Protein AF-I2NHM7-F1 (afdb_monomer)

Foldseek 3Di:
DDDPPDPDPPPPPQQKKKWWWKQFQVRDIDIDIDSDVPVQLVCLQVLNHDPVSSVGPPIDTLDMDIDSDPVVNVVVSVVLVPDDPVRNVVVSVVD

Organism: NCBI:txid1095733

Structure (mmCIF, N/CA/C/O backbone):
data_AF-I2NHM7-F1
#
_entry.id   AF-I2NHM7-F1
#
loop_
_atom_site.group_PDB
_atom_site.id
_atom_site.type_symbol
_atom_site.label_atom_id
_atom_site.label_alt_id
_atom_site.label_comp_id
_atom_site.label_asym_id
_atom_site.label_entity_id
_atom_site.label_seq_id
_atom_site.pdbx_PDB_ins_code
_atom_site.Cartn_x
_atom_site.Cartn_y
_atom_site.Cartn_z
_atom_site.occupancy
_atom_site.B_iso_or_equiv
_atom_site.auth_seq_id
_atom_site.auth_comp_id
_atom_site.auth_asym_id
_atom_site.auth_atom_id
_atom_site.pdbx_PDB_model_num
ATOM 1 N N . MET A 1 1 ? 24.483 -10.717 -46.879 1.00 37.75 1 MET A N 1
ATOM 2 C CA . MET A 1 1 ? 24.773 -9.590 -45.965 1.00 37.75 1 MET A CA 1
ATOM 3 C C . MET A 1 1 ? 23.518 -9.319 -45.151 1.00 37.75 1 MET A C 1
ATOM 5 O O . MET A 1 1 ? 22.676 -8.527 -45.550 1.00 37.75 1 MET A O 1
ATOM 9 N N . ALA A 1 2 ? 23.311 -10.131 -44.114 1.00 40.31 2 ALA A N 1
ATOM 10 C CA . ALA A 1 2 ? 22.036 -10.248 -43.419 1.00 40.31 2 ALA A CA 1
ATOM 11 C C . ALA A 1 2 ? 21.970 -9.321 -42.198 1.00 40.31 2 ALA A C 1
ATOM 13 O O . ALA A 1 2 ? 22.880 -9.302 -41.379 1.00 40.31 2 ALA A O 1
ATOM 14 N N . ALA A 1 3 ? 20.836 -8.627 -42.090 1.00 43.91 3 ALA A N 1
ATOM 15 C CA . ALA A 1 3 ? 20.211 -8.187 -40.846 1.00 43.91 3 ALA A CA 1
ATOM 16 C C . ALA A 1 3 ? 21.016 -7.239 -39.933 1.00 43.91 3 ALA A C 1
ATOM 18 O O . ALA A 1 3 ? 21.512 -7.626 -38.882 1.00 43.91 3 ALA A O 1
ATOM 19 N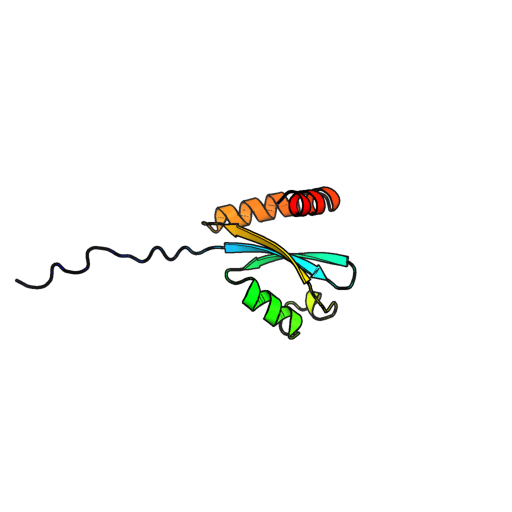 N . ILE A 1 4 ? 20.993 -5.941 -40.257 1.00 48.66 4 ILE A N 1
ATOM 20 C CA . ILE A 1 4 ? 21.221 -4.857 -39.281 1.00 48.66 4 ILE A CA 1
ATOM 21 C C . ILE A 1 4 ? 19.896 -4.101 -39.085 1.00 48.66 4 ILE A C 1
ATOM 23 O O . ILE A 1 4 ? 19.779 -2.903 -39.315 1.00 48.66 4 ILE A O 1
ATOM 27 N N . GLN A 1 5 ? 18.849 -4.830 -38.699 1.00 49.66 5 GLN A N 1
ATOM 28 C CA . GLN A 1 5 ? 17.616 -4.257 -38.159 1.00 49.66 5 GLN A CA 1
ATOM 29 C C . GLN A 1 5 ? 17.439 -4.785 -36.738 1.00 49.66 5 GLN A C 1
ATOM 31 O O . GLN A 1 5 ? 17.624 -5.974 -36.500 1.00 49.66 5 GLN A O 1
ATOM 36 N N . LYS A 1 6 ? 17.020 -3.896 -35.827 1.00 42.62 6 LYS A N 1
ATOM 37 C CA . LYS A 1 6 ? 16.801 -4.101 -34.378 1.00 42.62 6 LYS A CA 1
ATOM 38 C C . LYS A 1 6 ? 18.004 -3.810 -33.475 1.00 42.62 6 LYS A C 1
ATOM 40 O O . LYS A 1 6 ? 18.252 -4.503 -32.491 1.00 42.62 6 LYS A O 1
ATOM 45 N N . ARG A 1 7 ? 18.696 -2.695 -33.718 1.00 44.75 7 ARG A N 1
ATOM 46 C CA . ARG A 1 7 ? 19.506 -2.053 -32.675 1.00 44.75 7 ARG A CA 1
ATOM 47 C C . ARG A 1 7 ? 18.559 -1.349 -31.693 1.00 44.75 7 ARG A C 1
ATOM 49 O O . ARG A 1 7 ? 18.211 -0.192 -31.853 1.00 44.75 7 ARG A O 1
ATOM 56 N N . PHE A 1 8 ? 18.126 -2.112 -30.693 1.00 49.09 8 PHE A N 1
ATOM 57 C CA . PHE A 1 8 ? 17.880 -1.617 -29.339 1.00 49.09 8 PHE A CA 1
ATOM 58 C C . PHE A 1 8 ? 16.755 -0.583 -29.122 1.00 49.09 8 PHE A C 1
ATOM 60 O O . PHE A 1 8 ? 16.892 0.310 -28.296 1.00 49.09 8 PHE A O 1
ATOM 67 N N . MET A 1 9 ? 15.568 -0.792 -29.697 1.00 43.56 9 MET A N 1
ATOM 68 C CA . MET A 1 9 ? 14.336 -0.434 -28.972 1.00 43.56 9 MET A CA 1
ATOM 69 C C . MET A 1 9 ? 14.095 -1.503 -27.899 1.00 43.56 9 MET A C 1
ATOM 71 O O . MET A 1 9 ? 13.142 -2.278 -27.967 1.00 43.56 9 MET A O 1
ATOM 75 N N . ARG A 1 10 ? 14.998 -1.610 -26.912 1.00 43.94 10 ARG A N 1
ATOM 76 C CA . ARG A 1 10 ? 14.616 -2.246 -25.652 1.00 43.94 10 ARG A CA 1
ATOM 77 C C . ARG A 1 10 ? 13.631 -1.280 -25.031 1.00 43.94 10 ARG A C 1
ATOM 79 O O . ARG A 1 10 ? 14.036 -0.298 -24.424 1.00 43.94 10 ARG A O 1
ATOM 86 N N . SER A 1 11 ? 12.356 -1.560 -25.292 1.00 46.25 11 SER A N 1
ATOM 87 C CA . SER A 1 11 ? 11.210 -1.157 -24.495 1.00 46.25 11 SER A CA 1
ATOM 88 C C . SER A 1 11 ? 11.707 -0.903 -23.079 1.00 46.25 11 SER A C 1
ATOM 90 O O . SER A 1 11 ? 12.080 -1.851 -22.382 1.00 46.25 11 SER A O 1
ATOM 92 N N . THR A 1 12 ? 11.823 0.366 -22.692 1.00 50.47 12 THR A N 1
ATOM 93 C CA . THR A 1 12 ? 11.999 0.735 -21.298 1.00 50.47 12 THR A CA 1
ATOM 94 C C . THR A 1 12 ? 10.733 0.231 -20.636 1.00 50.47 12 THR A C 1
ATOM 96 O O . THR A 1 12 ? 9.693 0.879 -20.666 1.00 50.47 12 THR A O 1
ATOM 99 N N . MET A 1 13 ? 10.772 -1.010 -20.152 1.00 51.62 13 MET A N 1
ATOM 100 C CA . MET A 1 13 ? 9.800 -1.518 -19.206 1.00 51.62 13 MET A CA 1
ATOM 101 C C . MET A 1 13 ? 10.012 -0.676 -17.955 1.00 51.62 13 MET A C 1
ATOM 103 O O . MET A 1 13 ? 10.752 -1.047 -17.046 1.00 51.62 13 MET A O 1
ATOM 107 N N . GLU A 1 14 ? 9.415 0.514 -17.996 1.00 56.94 14 GLU A N 1
ATOM 108 C CA . GLU A 1 14 ? 9.143 1.419 -16.899 1.00 56.94 14 GLU A CA 1
ATOM 109 C C . GLU A 1 14 ? 8.455 0.547 -15.858 1.00 56.94 14 GLU A C 1
ATOM 111 O O . GLU A 1 14 ? 7.249 0.305 -15.909 1.00 56.94 14 GLU A O 1
ATOM 116 N N . THR A 1 15 ? 9.249 -0.050 -14.970 1.00 58.16 15 THR A N 1
ATOM 117 C CA . THR A 1 15 ? 8.728 -0.901 -13.908 1.00 58.16 15 THR A CA 1
ATOM 118 C C . THR A 1 15 ? 8.213 0.052 -12.846 1.00 58.16 15 THR A C 1
ATOM 120 O O . THR A 1 15 ? 8.815 0.211 -11.786 1.00 58.16 15 THR A O 1
ATOM 123 N N . LYS A 1 16 ? 7.127 0.752 -13.191 1.00 71.88 16 LYS A N 1
ATOM 124 C CA . LYS A 1 16 ? 6.489 1.742 -12.343 1.00 71.88 16 LYS A CA 1
ATOM 125 C C . LYS A 1 16 ? 5.984 1.027 -11.111 1.00 71.88 16 LYS A C 1
ATOM 127 O O . LYS A 1 16 ? 5.096 0.177 -11.175 1.00 71.88 16 LYS A O 1
ATOM 132 N N . ALA A 1 17 ? 6.601 1.345 -9.988 1.00 81.94 17 ALA A N 1
ATOM 133 C CA . ALA A 1 17 ? 6.125 0.917 -8.694 1.00 81.94 17 ALA A CA 1
ATOM 134 C C . ALA A 1 17 ? 5.214 2.020 -8.168 1.00 81.94 17 ALA A C 1
ATOM 136 O O . ALA A 1 17 ? 5.613 3.175 -8.074 1.00 81.94 17 ALA A O 1
ATOM 137 N N . TYR A 1 18 ? 3.989 1.667 -7.824 1.00 84.94 18 TYR A N 1
ATOM 138 C CA . TYR A 1 18 ? 3.018 2.575 -7.251 1.00 84.94 18 TYR A CA 1
ATOM 139 C C . TYR A 1 18 ? 2.937 2.339 -5.755 1.00 84.94 18 TYR A C 1
ATOM 141 O O . TYR A 1 18 ? 2.577 1.243 -5.322 1.00 84.94 18 TYR A O 1
ATOM 149 N N . MET A 1 19 ? 3.230 3.359 -4.957 1.00 88.00 19 MET A N 1
ATOM 150 C CA . MET A 1 19 ? 2.819 3.358 -3.558 1.00 88.00 19 MET A CA 1
ATOM 151 C C . MET A 1 19 ? 1.335 3.705 -3.505 1.00 88.00 19 MET A C 1
ATOM 153 O O . MET A 1 19 ? 0.894 4.631 -4.177 1.00 88.00 19 MET A O 1
ATOM 157 N N . TYR A 1 20 ? 0.562 2.987 -2.704 1.00 87.56 20 TY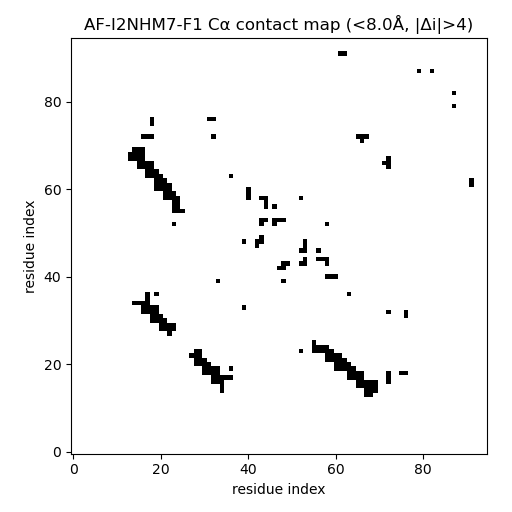R A N 1
ATOM 158 C CA . TYR A 1 20 ? -0.853 3.260 -2.509 1.00 87.56 20 TYR A CA 1
ATOM 159 C C . TYR A 1 20 ? -1.217 3.247 -1.028 1.00 87.56 20 TYR A C 1
ATOM 161 O O . TYR A 1 20 ? -0.615 2.548 -0.206 1.00 87.56 20 TYR A O 1
ATOM 169 N N . VAL A 1 21 ? -2.233 4.038 -0.701 1.00 88.69 21 VAL A N 1
ATOM 170 C CA . VAL A 1 21 ? -2.833 4.134 0.623 1.00 88.69 21 VAL A CA 1
ATOM 171 C C . VAL A 1 21 ? -4.315 3.842 0.476 1.00 88.69 21 VAL A C 1
ATOM 173 O O . VAL A 1 21 ? -5.026 4.539 -0.247 1.00 88.69 21 VAL A O 1
ATOM 176 N N . LEU A 1 22 ? -4.775 2.799 1.156 1.00 87.38 22 LEU A N 1
ATOM 177 C CA . LEU A 1 22 ? -6.184 2.455 1.261 1.00 87.38 22 LEU A CA 1
ATOM 178 C C . LEU A 1 22 ? -6.714 2.887 2.621 1.00 87.38 22 LEU A C 1
ATOM 180 O O . LEU A 1 22 ? -6.058 2.684 3.643 1.00 87.38 22 LEU A O 1
ATOM 184 N N . GLU A 1 23 ? -7.922 3.423 2.631 1.00 86.94 23 GLU A N 1
ATOM 185 C CA . GLU A 1 23 ? -8.724 3.577 3.833 1.00 86.94 23 GLU A CA 1
ATOM 186 C C . GLU A 1 23 ? -9.663 2.377 3.950 1.00 86.94 23 GLU A C 1
ATOM 188 O O . GLU A 1 23 ? -10.428 2.071 3.033 1.00 86.94 23 GLU A O 1
ATOM 193 N N . CYS A 1 24 ? -9.562 1.665 5.066 1.00 84.25 24 CYS A N 1
ATOM 194 C CA . CYS A 1 24 ? -10.489 0.604 5.430 1.00 84.25 24 CYS A CA 1
ATOM 195 C C . CYS A 1 24 ? -11.760 1.195 6.055 1.00 84.25 24 CYS A C 1
ATOM 197 O O . CYS A 1 24 ? -11.739 2.310 6.572 1.00 84.25 24 CYS A O 1
ATOM 199 N N . ALA A 1 25 ? -12.850 0.425 6.077 1.00 80.81 25 ALA A N 1
ATOM 200 C CA . ALA A 1 25 ? -14.138 0.882 6.611 1.00 80.81 25 ALA A CA 1
ATOM 201 C C . ALA A 1 25 ? -14.099 1.334 8.089 1.00 80.81 25 ALA A C 1
ATOM 203 O O . ALA A 1 25 ? -14.945 2.108 8.520 1.00 80.81 25 ALA A O 1
ATOM 204 N N . ASP A 1 26 ? -13.108 0.887 8.863 1.00 81.12 26 ASP A N 1
ATOM 205 C CA . ASP A 1 26 ? -12.891 1.276 10.261 1.00 81.12 26 ASP A CA 1
ATOM 206 C C . ASP A 1 26 ? -12.067 2.571 10.426 1.00 81.12 26 ASP A C 1
ATOM 208 O O . ASP A 1 26 ? -11.702 2.942 11.540 1.00 81.12 26 ASP A O 1
ATOM 212 N N . GLY A 1 27 ? -11.701 3.236 9.327 1.00 78.44 27 GLY A N 1
ATOM 213 C CA . GLY A 1 27 ? -10.827 4.410 9.341 1.00 78.44 27 GLY A CA 1
ATOM 214 C C . GLY A 1 27 ? -9.348 4.079 9.581 1.00 78.44 27 GLY A C 1
ATOM 215 O O . GLY A 1 27 ? -8.541 4.980 9.849 1.00 78.44 27 GLY A O 1
ATOM 216 N N . SER A 1 28 ? -8.954 2.804 9.499 1.00 82.06 28 SER A N 1
ATOM 217 C CA . SER A 1 28 ? -7.543 2.415 9.458 1.00 82.06 28 SER A CA 1
ATOM 218 C C . SER A 1 28 ? -6.946 2.663 8.077 1.00 82.06 28 SER A C 1
ATOM 220 O O . SER A 1 28 ? -7.584 2.429 7.053 1.00 82.06 28 SER A O 1
ATOM 222 N N . LEU A 1 29 ? -5.680 3.081 8.053 1.00 83.69 29 LEU A N 1
ATOM 223 C CA . LEU A 1 29 ? -4.928 3.301 6.820 1.00 83.69 29 LEU A CA 1
ATOM 224 C C . LEU A 1 29 ? -4.027 2.100 6.539 1.00 83.69 29 LEU A C 1
ATOM 226 O O . LEU A 1 29 ? -3.181 1.744 7.360 1.00 83.69 29 LEU A O 1
ATOM 230 N N . TYR A 1 30 ? -4.185 1.505 5.364 1.00 83.31 30 TYR A N 1
ATOM 231 C CA . TYR A 1 30 ? -3.314 0.457 4.854 1.00 83.31 30 TYR A CA 1
ATOM 232 C C . TYR A 1 30 ? -2.404 1.029 3.773 1.00 83.31 30 TYR A C 1
ATOM 234 O O . TYR A 1 30 ? -2.874 1.594 2.792 1.00 83.31 30 TYR A O 1
ATOM 242 N N . THR A 1 31 ? -1.097 0.872 3.939 1.00 85.75 31 THR A N 1
ATOM 243 C CA . THR A 1 31 ? -0.094 1.364 2.989 1.00 85.75 31 THR A CA 1
ATOM 244 C C . THR A 1 31 ? 0.648 0.191 2.379 1.00 85.75 31 THR A C 1
ATOM 246 O O . THR A 1 31 ? 1.079 -0.702 3.112 1.00 85.75 31 THR A O 1
ATOM 249 N N . GLY A 1 32 ? 0.868 0.217 1.073 1.00 83.12 32 GLY A N 1
ATOM 250 C CA . GLY A 1 32 ? 1.739 -0.742 0.407 1.00 83.12 32 GLY A CA 1
ATOM 251 C C . GLY A 1 32 ? 2.202 -0.225 -0.942 1.00 83.12 32 GLY A C 1
ATOM 252 O O . GLY A 1 32 ? 1.856 0.885 -1.341 1.00 83.12 32 GLY A O 1
ATOM 253 N N . TYR A 1 33 ? 2.958 -1.050 -1.658 1.00 85.25 33 TYR A N 1
ATOM 254 C CA . TYR A 1 33 ? 3.324 -0.784 -3.041 1.00 85.25 33 TYR A CA 1
ATOM 255 C C . TYR A 1 33 ? 2.819 -1.900 -3.961 1.00 85.25 33 TYR A C 1
ATOM 257 O O . TYR A 1 33 ? 2.601 -3.040 -3.542 1.00 85.25 33 TYR A O 1
ATOM 265 N N . THR A 1 34 ? 2.568 -1.570 -5.219 1.00 84.00 34 THR A N 1
ATOM 266 C CA . THR A 1 34 ? 2.165 -2.513 -6.265 1.00 84.00 34 THR A CA 1
ATOM 267 C C . THR A 1 34 ? 2.523 -1.943 -7.629 1.00 84.00 34 THR A C 1
ATOM 269 O O . THR A 1 34 ? 2.764 -0.753 -7.748 1.00 84.00 34 THR A O 1
ATOM 272 N N . THR A 1 35 ? 2.566 -2.761 -8.671 1.00 84.75 35 THR A N 1
ATOM 273 C CA . THR A 1 35 ? 2.677 -2.263 -10.050 1.00 84.75 35 THR A CA 1
ATOM 274 C C . THR A 1 35 ? 1.327 -1.809 -10.603 1.00 84.75 35 THR A C 1
ATOM 276 O O . THR A 1 35 ? 1.290 -0.978 -11.497 1.00 84.75 35 THR A O 1
ATOM 279 N N . ASP A 1 36 ? 0.218 -2.312 -10.044 1.00 84.31 36 ASP A N 1
ATOM 280 C CA . ASP A 1 36 ? -1.135 -2.110 -10.568 1.00 84.31 36 ASP A CA 1
ATOM 281 C C . ASP A 1 36 ? -2.142 -1.834 -9.443 1.00 84.31 36 ASP A C 1
ATOM 283 O O . ASP A 1 36 ? -2.778 -2.750 -8.904 1.00 84.31 36 ASP A O 1
ATOM 287 N N . VAL A 1 37 ? -2.310 -0.558 -9.083 1.00 85.50 37 VAL A N 1
ATOM 288 C CA . VAL A 1 37 ? -3.183 -0.147 -7.966 1.00 85.50 37 VAL A CA 1
ATOM 289 C C . VAL A 1 37 ? -4.642 -0.494 -8.235 1.00 85.50 37 VAL A C 1
ATOM 291 O O . VAL A 1 37 ? -5.302 -1.047 -7.360 1.00 85.50 37 VAL A O 1
ATOM 294 N N . GLU A 1 38 ? -5.147 -0.255 -9.445 1.00 83.25 38 GLU A N 1
ATOM 295 C CA . GLU A 1 38 ? -6.539 -0.557 -9.795 1.00 83.25 38 GLU A CA 1
ATOM 296 C C . GLU A 1 38 ? -6.856 -2.0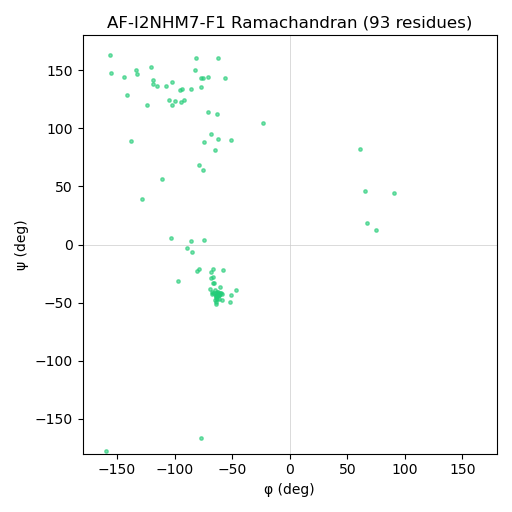49 -9.684 1.00 83.25 38 GLU A C 1
ATOM 298 O O . GLU A 1 38 ? -7.854 -2.446 -9.073 1.00 83.25 38 GLU A O 1
ATOM 303 N N . LYS A 1 39 ? -5.981 -2.902 -10.232 1.00 84.31 39 LYS A N 1
ATOM 304 C CA . LYS A 1 39 ? -6.133 -4.359 -10.146 1.00 84.31 39 LYS A CA 1
ATOM 305 C C . LYS A 1 39 ? -6.089 -4.813 -8.690 1.00 84.31 39 LYS A C 1
ATOM 307 O O . LYS A 1 39 ? -6.885 -5.663 -8.277 1.00 84.31 39 LYS A O 1
ATOM 312 N N . ARG A 1 40 ? -5.192 -4.223 -7.895 1.00 83.50 40 ARG A N 1
ATOM 313 C CA . ARG A 1 40 ? -5.059 -4.501 -6.465 1.00 83.50 40 ARG A CA 1
ATOM 314 C C . ARG A 1 40 ? -6.313 -4.074 -5.700 1.00 83.50 40 ARG A C 1
ATOM 316 O O . ARG A 1 40 ? -6.853 -4.891 -4.961 1.00 83.50 40 ARG A O 1
ATOM 323 N N . LEU A 1 41 ? -6.830 -2.868 -5.930 1.00 84.44 41 LEU A N 1
ATOM 324 C CA . LEU A 1 41 ? -8.050 -2.344 -5.311 1.00 84.44 41 LEU A CA 1
ATOM 325 C C . LEU A 1 41 ? -9.264 -3.225 -5.623 1.00 84.44 41 LEU A C 1
ATOM 327 O O . LEU A 1 41 ? -9.979 -3.622 -4.704 1.00 84.44 41 LEU A O 1
ATOM 331 N N . LYS A 1 42 ? -9.459 -3.600 -6.896 1.00 84.56 42 LYS A N 1
ATOM 332 C CA . LYS A 1 42 ? -10.518 -4.540 -7.301 1.00 84.56 42 LYS A CA 1
ATOM 333 C C . LYS A 1 42 ? -10.365 -5.884 -6.593 1.00 84.56 42 LYS A C 1
ATOM 335 O O . LYS A 1 42 ? -11.344 -6.422 -6.094 1.00 84.56 42 LYS A O 1
ATOM 340 N N . THR A 1 43 ? -9.140 -6.398 -6.479 1.00 83.31 43 THR A N 1
ATOM 341 C CA . THR A 1 43 ? -8.849 -7.654 -5.766 1.00 83.31 43 THR A CA 1
ATOM 342 C C . THR A 1 43 ? -9.172 -7.553 -4.273 1.00 83.31 43 THR A C 1
ATOM 344 O O . THR A 1 43 ? -9.750 -8.482 -3.706 1.00 83.31 43 THR 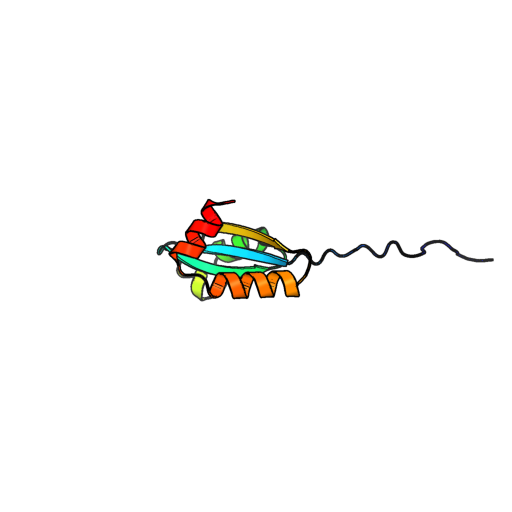A O 1
ATOM 347 N N . HIS A 1 44 ? -8.837 -6.430 -3.628 1.00 81.50 44 HIS A N 1
ATOM 348 C CA . HIS A 1 44 ? -9.185 -6.186 -2.230 1.00 81.50 44 HIS A CA 1
ATOM 349 C C . HIS A 1 44 ? -10.702 -6.106 -2.040 1.00 81.50 44 HIS A C 1
ATOM 351 O O . HIS A 1 44 ? -11.224 -6.844 -1.209 1.00 81.50 44 HIS A O 1
ATOM 357 N N . ASN A 1 45 ? -11.411 -5.316 -2.852 1.00 77.25 45 ASN A N 1
ATOM 358 C CA . ASN A 1 45 ? -12.871 -5.192 -2.777 1.00 77.25 45 ASN A CA 1
ATOM 359 C C . ASN A 1 45 ? -13.617 -6.479 -3.160 1.00 77.25 45 ASN A C 1
ATOM 361 O O . ASN A 1 45 ? -14.667 -6.761 -2.598 1.00 77.25 45 ASN A O 1
ATOM 365 N N . ALA A 1 46 ? -13.039 -7.323 -4.017 1.00 81.50 46 ALA A N 1
ATOM 366 C CA . ALA A 1 46 ? -13.542 -8.668 -4.300 1.00 81.50 46 ALA A CA 1
ATOM 367 C C . ALA A 1 46 ? -13.277 -9.675 -3.160 1.00 81.50 46 ALA A C 1
ATOM 369 O O . ALA A 1 46 ? -13.511 -10.873 -3.320 1.00 81.50 46 ALA A O 1
ATOM 370 N N . GLY A 1 47 ? -12.709 -9.232 -2.032 1.00 75.81 47 GLY A N 1
ATOM 371 C CA . GLY A 1 47 ? -12.384 -10.091 -0.900 1.00 75.81 47 GLY A CA 1
ATOM 372 C C . GLY A 1 47 ? -11.276 -11.103 -1.196 1.00 75.81 47 GLY A C 1
ATOM 373 O O . GLY A 1 47 ? -11.153 -12.085 -0.475 1.00 75.81 47 GLY A O 1
ATOM 374 N N . LYS A 1 48 ? -10.459 -10.908 -2.236 1.00 76.38 48 LYS A N 1
ATOM 375 C CA . LYS A 1 48 ? -9.279 -11.745 -2.541 1.00 76.38 48 LYS A CA 1
ATOM 376 C C . LYS A 1 48 ? -7.960 -11.067 -2.151 1.00 76.38 48 LYS A C 1
ATOM 378 O O . LYS A 1 48 ? -6.884 -11.568 -2.460 1.00 76.38 48 LYS A O 1
ATOM 383 N N . GLY A 1 49 ? -8.041 -9.902 -1.510 1.00 73.00 49 GLY A N 1
ATOM 384 C CA . GLY A 1 49 ? -6.888 -9.145 -1.036 1.00 73.00 49 GLY A CA 1
ATOM 385 C C . GLY A 1 49 ? -6.260 -9.711 0.239 1.00 73.00 49 GLY A C 1
ATOM 386 O O . GLY A 1 49 ? -6.547 -10.824 0.676 1.00 73.00 49 GLY A O 1
ATOM 387 N N . ALA A 1 50 ? -5.398 -8.911 0.868 1.00 71.12 50 ALA A N 1
ATOM 388 C CA . ALA A 1 50 ? -4.740 -9.282 2.118 1.00 71.12 50 ALA A CA 1
ATOM 389 C C . ALA A 1 50 ? -5.761 -9.652 3.211 1.00 71.12 50 ALA A C 1
ATOM 391 O O . ALA A 1 50 ? -6.797 -8.991 3.348 1.00 71.12 50 ALA A O 1
ATOM 392 N N . LYS A 1 51 ? -5.430 -10.656 4.040 1.00 69.69 51 LYS A N 1
ATOM 393 C CA . LYS A 1 51 ? -6.267 -11.130 5.163 1.00 69.69 51 LYS A CA 1
ATOM 394 C C . LYS A 1 51 ? -6.799 -9.969 6.016 1.00 69.69 51 LYS A C 1
ATOM 396 O O . LYS A 1 51 ? -7.966 -9.968 6.385 1.00 69.69 51 LYS A O 1
ATOM 401 N N . TYR A 1 52 ? -5.961 -8.955 6.242 1.00 64.81 52 TYR A N 1
ATOM 402 C CA . TYR A 1 52 ? -6.287 -7.756 7.018 1.00 64.81 52 TYR A CA 1
ATOM 403 C C . TYR A 1 52 ? -7.399 -6.893 6.395 1.00 64.81 52 TYR A C 1
ATOM 405 O O . TYR A 1 52 ? -8.319 -6.466 7.081 1.00 64.81 52 TYR A O 1
ATOM 413 N N . THR A 1 53 ? -7.347 -6.672 5.080 1.00 60.16 53 THR A N 1
ATOM 414 C CA . THR A 1 53 ? -8.332 -5.859 4.342 1.00 60.16 53 THR A CA 1
ATOM 415 C C . THR A 1 53 ? -9.636 -6.602 4.051 1.00 60.16 53 THR A C 1
ATOM 417 O O . THR A 1 53 ? -10.657 -5.969 3.820 1.00 60.16 53 THR A O 1
ATOM 420 N N . ARG A 1 54 ? -9.622 -7.944 4.079 1.00 67.25 54 ARG A N 1
ATOM 421 C CA . ARG A 1 54 ? -10.782 -8.791 3.754 1.00 67.25 54 ARG A CA 1
ATOM 422 C C . ARG A 1 54 ? -11.925 -8.644 4.765 1.00 67.25 54 ARG A C 1
ATOM 424 O O . ARG A 1 54 ? -13.081 -8.736 4.384 1.00 67.25 54 ARG A O 1
ATOM 431 N N . ALA A 1 55 ? -11.592 -8.399 6.032 1.00 68.12 55 ALA A N 1
ATOM 432 C CA . ALA A 1 55 ? -12.560 -8.203 7.113 1.00 68.12 55 ALA A CA 1
ATOM 433 C C . ALA A 1 55 ? -12.997 -6.735 7.293 1.00 68.12 55 ALA A C 1
ATOM 435 O O . ALA A 1 55 ? -13.815 -6.452 8.158 1.00 68.12 55 ALA A O 1
ATOM 436 N N . ARG A 1 56 ? -12.426 -5.794 6.524 1.00 70.38 56 ARG A N 1
ATOM 437 C CA . ARG A 1 56 ? -12.613 -4.340 6.704 1.00 70.38 56 ARG A CA 1
ATOM 438 C C . ARG A 1 56 ? -13.023 -3.651 5.401 1.00 70.38 56 ARG A C 1
ATOM 440 O O . ARG A 1 56 ? -12.535 -2.571 5.069 1.00 70.38 56 ARG A O 1
ATOM 447 N N . LEU A 1 57 ? -13.879 -4.336 4.647 1.00 73.31 57 LEU A N 1
ATOM 448 C CA . LEU A 1 57 ? -14.461 -3.853 3.399 1.00 73.31 57 LEU A CA 1
ATOM 449 C C . LEU A 1 57 ? -15.677 -2.951 3.674 1.00 73.31 57 LEU A C 1
ATOM 451 O O . LEU A 1 57 ? -16.377 -3.182 4.658 1.00 73.31 57 LEU A O 1
ATOM 455 N N . PRO A 1 58 ? -15.960 -1.965 2.803 1.00 77.75 58 PRO A N 1
ATOM 456 C CA . PRO A 1 58 ? -15.223 -1.626 1.581 1.00 77.75 58 PRO A CA 1
ATOM 457 C C . PRO A 1 58 ? -13.900 -0.903 1.875 1.00 77.75 58 PRO A C 1
ATOM 459 O O . PRO A 1 58 ? -13.829 -0.072 2.777 1.00 77.75 58 PRO A O 1
ATOM 462 N N . VAL A 1 59 ? -12.858 -1.194 1.087 1.00 83.19 59 VAL A N 1
ATOM 463 C CA . VAL A 1 59 ? -11.623 -0.395 1.104 1.00 83.19 59 VAL A CA 1
ATOM 464 C C . VAL A 1 59 ? -11.676 0.652 -0.001 1.00 83.19 59 VAL A C 1
ATOM 466 O O . VAL A 1 59 ? -12.006 0.354 -1.154 1.00 83.19 59 VAL A O 1
ATOM 469 N N . LYS A 1 60 ? -11.329 1.888 0.343 1.00 84.38 60 LYS A N 1
ATOM 470 C CA . LYS A 1 60 ? -11.276 3.012 -0.592 1.00 84.38 60 LYS A CA 1
ATOM 471 C C . LYS A 1 60 ? -9.829 3.366 -0.875 1.00 84.38 60 LYS A C 1
ATOM 473 O O . LYS A 1 60 ? -9.013 3.419 0.040 1.00 84.38 60 LYS A O 1
ATOM 478 N N . LEU A 1 61 ? -9.506 3.607 -2.140 1.00 86.94 61 LEU A N 1
ATOM 479 C CA . LEU A 1 61 ? -8.214 4.179 -2.490 1.00 86.94 61 LEU A CA 1
ATOM 480 C C . LEU A 1 61 ? -8.205 5.640 -2.050 1.00 86.94 61 LEU A C 1
ATOM 482 O O . LEU A 1 61 ? -8.973 6.443 -2.567 1.00 86.94 61 LEU A O 1
ATOM 486 N N . LEU A 1 62 ? -7.354 5.953 -1.082 1.00 87.81 62 LEU A N 1
ATOM 487 C CA . LEU A 1 62 ? -7.224 7.294 -0.530 1.00 87.81 62 LEU A CA 1
ATOM 488 C C . LEU A 1 62 ? -6.064 8.054 -1.184 1.00 87.81 62 LEU A C 1
ATOM 490 O O . LEU A 1 62 ? -6.130 9.267 -1.334 1.00 87.81 62 LEU A O 1
ATOM 494 N N . TYR A 1 63 ? -5.008 7.344 -1.590 1.00 87.94 63 TYR A N 1
ATOM 495 C CA . TYR A 1 63 ? -3.868 7.939 -2.283 1.00 87.94 63 TYR A CA 1
ATOM 496 C C . TYR A 1 63 ? -3.128 6.916 -3.142 1.00 87.94 63 TYR A C 1
ATOM 498 O O . TYR A 1 63 ? -3.022 5.751 -2.757 1.00 87.94 63 TYR A O 1
ATOM 506 N N . GLN A 1 64 ? -2.561 7.355 -4.264 1.00 88.38 64 GLN A N 1
ATOM 507 C CA . GLN A 1 64 ? -1.596 6.576 -5.035 1.00 88.38 64 GLN A CA 1
ATOM 508 C C . GLN A 1 64 ? -0.529 7.478 -5.647 1.00 88.38 64 GLN A C 1
ATOM 510 O O . GLN A 1 64 ? -0.824 8.584 -6.088 1.00 88.38 64 GLN A O 1
ATOM 515 N N . GLU A 1 65 ? 0.699 6.983 -5.721 1.00 86.81 65 GLU A N 1
ATOM 516 C CA . GLU A 1 65 ? 1.817 7.696 -6.324 1.00 86.81 65 GLU A CA 1
ATOM 517 C C . GLU A 1 65 ? 2.702 6.743 -7.111 1.00 86.81 65 GLU A C 1
ATOM 519 O O . GLU A 1 65 ? 3.117 5.706 -6.594 1.00 86.81 65 GLU A O 1
ATOM 524 N N . ALA A 1 66 ? 2.973 7.104 -8.364 1.00 85.94 66 ALA A N 1
ATOM 525 C CA . ALA A 1 66 ? 3.838 6.351 -9.256 1.00 85.94 66 ALA A CA 1
ATOM 526 C C . ALA A 1 66 ? 5.299 6.748 -9.042 1.00 85.94 66 ALA A C 1
ATOM 528 O O . ALA A 1 66 ? 5.629 7.933 -9.045 1.00 85.94 66 ALA A O 1
ATOM 529 N N . TYR A 1 67 ? 6.175 5.756 -8.952 1.00 84.75 67 TYR A N 1
ATOM 530 C CA . TYR A 1 67 ? 7.616 5.944 -8.913 1.00 84.75 67 TYR A CA 1
ATOM 531 C C . TYR A 1 67 ? 8.272 5.246 -10.105 1.00 84.75 67 TYR A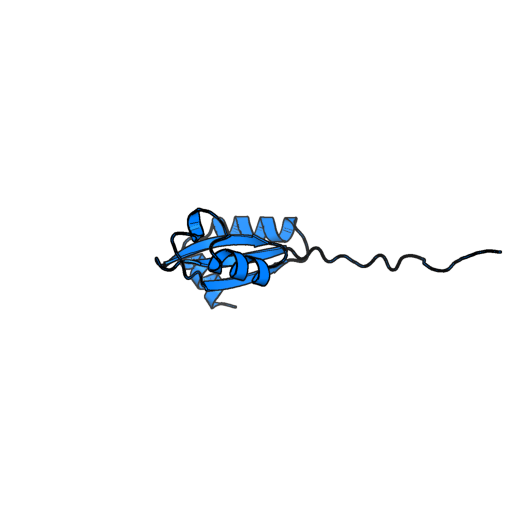 C 1
ATOM 533 O O . TYR A 1 67 ? 7.861 4.138 -10.462 1.00 84.75 67 TYR A O 1
ATOM 541 N N . PRO A 1 68 ? 9.304 5.865 -10.702 1.00 79.81 68 PRO A N 1
ATOM 542 C CA . PRO A 1 68 ? 10.021 5.289 -11.837 1.00 79.81 68 PRO A CA 1
ATOM 543 C C . PRO A 1 68 ? 10.836 4.046 -11.451 1.00 79.81 68 PRO A C 1
ATOM 545 O O . PRO A 1 68 ? 10.985 3.142 -12.268 1.00 79.81 68 PRO A O 1
ATOM 548 N N . ASP A 1 69 ? 11.293 3.963 -10.195 1.00 80.56 69 ASP A N 1
ATOM 549 C CA . ASP A 1 69 ? 12.194 2.914 -9.716 1.00 80.56 69 ASP A CA 1
ATOM 550 C C . ASP A 1 69 ? 11.720 2.297 -8.392 1.00 80.56 69 ASP A C 1
ATOM 552 O O . ASP A 1 69 ? 11.212 2.983 -7.498 1.00 80.56 69 ASP A O 1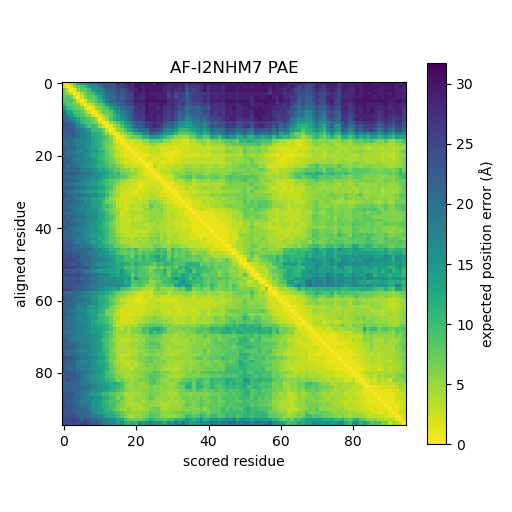
ATOM 556 N N . LYS A 1 70 ? 11.979 0.994 -8.213 1.00 77.25 70 LYS A N 1
ATOM 557 C CA . LYS A 1 70 ? 11.781 0.276 -6.938 1.00 77.25 70 LYS A CA 1
ATOM 558 C C . LYS A 1 70 ? 12.450 0.956 -5.728 1.00 77.25 70 LYS A C 1
ATOM 560 O O . LYS A 1 70 ? 11.761 1.118 -4.722 1.00 77.25 70 LYS A O 1
ATOM 565 N N . PRO A 1 71 ? 13.741 1.356 -5.767 1.00 81.38 71 PRO A N 1
ATOM 566 C CA . PRO A 1 71 ? 14.376 2.044 -4.638 1.00 81.38 71 PRO A CA 1
ATOM 567 C C . PRO A 1 71 ? 13.693 3.372 -4.295 1.00 81.38 71 PRO A C 1
ATOM 569 O O . PRO A 1 71 ? 13.534 3.681 -3.115 1.00 81.38 71 PRO A O 1
ATOM 572 N N . SER A 1 72 ? 13.224 4.118 -5.298 1.00 82.00 72 SER A N 1
ATOM 573 C CA . SER A 1 72 ? 12.476 5.364 -5.098 1.00 82.00 72 SER A CA 1
ATOM 574 C C . SER A 1 72 ? 11.152 5.105 -4.372 1.00 82.00 72 SER A C 1
ATOM 576 O O . SER A 1 72 ? 10.873 5.756 -3.366 1.00 82.00 72 SER A O 1
ATOM 578 N N . ALA A 1 73 ? 10.391 4.089 -4.799 1.00 78.88 73 ALA A N 1
ATOM 579 C CA . ALA A 1 73 ? 9.158 3.677 -4.122 1.00 78.88 73 ALA A CA 1
ATOM 580 C C . ALA A 1 73 ? 9.406 3.195 -2.685 1.00 78.88 73 ALA A C 1
ATOM 582 O O . ALA A 1 73 ? 8.666 3.552 -1.773 1.00 78.88 73 ALA A O 1
ATOM 583 N N . MET A 1 74 ? 10.462 2.410 -2.463 1.00 78.25 74 MET A N 1
ATOM 584 C CA . MET A 1 74 ? 10.794 1.864 -1.145 1.00 78.25 74 MET A CA 1
ATOM 585 C C . MET A 1 74 ? 11.273 2.955 -0.176 1.00 78.25 74 MET A C 1
ATOM 587 O O . MET A 1 74 ? 10.894 2.950 0.996 1.00 78.25 74 MET A O 1
ATOM 591 N N . SER A 1 75 ? 12.054 3.924 -0.665 1.00 85.12 75 SER A N 1
ATOM 592 C CA . SER A 1 75 ? 12.462 5.104 0.104 1.00 85.12 75 SER A CA 1
ATOM 593 C C . SER A 1 75 ? 11.256 5.973 0.464 1.00 85.12 75 SER A C 1
ATOM 595 O O . SER A 1 75 ? 11.076 6.337 1.630 1.00 85.12 75 SER A O 1
ATOM 597 N N . ALA A 1 76 ? 10.369 6.233 -0.501 1.00 84.00 76 ALA A N 1
ATOM 598 C CA . ALA A 1 76 ? 9.130 6.960 -0.259 1.00 84.00 76 ALA A CA 1
ATOM 599 C C . ALA A 1 76 ? 8.222 6.235 0.745 1.00 84.00 76 ALA A C 1
ATOM 601 O O . ALA A 1 76 ? 7.728 6.868 1.677 1.00 84.00 76 ALA A O 1
ATOM 602 N N . GLU A 1 77 ? 8.072 4.911 0.636 1.00 84.00 77 GLU A N 1
ATOM 603 C CA . GLU A 1 77 ? 7.322 4.099 1.598 1.00 84.00 77 GLU A CA 1
ATOM 604 C C . GLU A 1 77 ? 7.938 4.185 3.000 1.00 84.00 77 GLU A C 1
ATOM 606 O O . GLU A 1 77 ? 7.212 4.357 3.978 1.00 84.00 77 GLU A O 1
ATOM 611 N N . ALA A 1 78 ? 9.267 4.110 3.127 1.00 84.31 78 ALA A N 1
ATOM 612 C CA . ALA A 1 78 ? 9.954 4.220 4.412 1.00 84.31 78 ALA A CA 1
ATOM 613 C C . ALA A 1 78 ? 9.757 5.606 5.050 1.00 84.31 78 ALA A C 1
ATOM 615 O O . ALA A 1 78 ? 9.445 5.712 6.241 1.00 84.31 78 ALA A O 1
ATOM 616 N N . LEU A 1 79 ? 9.879 6.673 4.254 1.00 86.31 79 LEU A N 1
ATOM 617 C CA . LEU A 1 79 ? 9.596 8.044 4.682 1.00 86.31 79 LEU A CA 1
ATOM 618 C C . LEU A 1 79 ? 8.125 8.208 5.071 1.00 86.31 79 LEU A C 1
ATOM 620 O O . LEU A 1 79 ? 7.823 8.848 6.078 1.00 86.31 79 LEU A O 1
ATOM 624 N N . PHE A 1 80 ? 7.209 7.610 4.311 1.00 84.56 80 PHE A N 1
ATOM 625 C CA . PHE A 1 80 ? 5.781 7.646 4.589 1.00 84.56 80 PHE A CA 1
ATOM 626 C C . PHE A 1 80 ? 5.444 6.872 5.866 1.00 84.56 80 PHE A C 1
ATOM 628 O O . PHE A 1 80 ? 4.710 7.381 6.706 1.00 84.56 80 PHE A O 1
ATOM 635 N N . LYS A 1 81 ? 6.030 5.689 6.086 1.00 80.62 81 LYS A N 1
ATOM 636 C CA . LYS A 1 81 ? 5.862 4.887 7.309 1.00 80.62 81 LYS A CA 1
ATOM 637 C C . LYS A 1 81 ? 6.317 5.633 8.559 1.00 80.62 81 LYS A C 1
ATOM 639 O O . LYS A 1 81 ? 5.592 5.584 9.551 1.00 80.62 81 LYS A O 1
ATOM 644 N N . LYS A 1 82 ? 7.444 6.356 8.487 1.00 86.38 82 LYS A N 1
ATOM 645 C CA . LYS A 1 82 ? 7.981 7.179 9.588 1.00 86.38 82 LYS A CA 1
ATOM 646 C C . LYS A 1 82 ? 7.110 8.390 9.945 1.00 86.38 82 LYS A C 1
ATOM 648 O O . LYS A 1 82 ? 7.235 8.917 11.045 1.00 86.38 82 LYS A O 1
ATOM 653 N N . LYS A 1 83 ? 6.235 8.855 9.047 1.00 85.19 83 LYS A N 1
ATOM 654 C CA . LYS A 1 83 ? 5.340 9.989 9.324 1.00 85.19 83 LYS A CA 1
ATOM 655 C C . LYS A 1 83 ? 4.242 9.598 10.320 1.00 85.19 83 LYS A C 1
ATOM 657 O O . LYS A 1 83 ? 3.689 8.496 10.270 1.00 85.19 83 LYS A O 1
ATOM 662 N N . SER A 1 84 ? 3.872 10.541 11.186 1.00 85.75 84 SER A N 1
ATOM 663 C CA . SER A 1 84 ? 2.690 10.415 12.043 1.00 85.75 84 SER A CA 1
ATOM 664 C C . SER A 1 84 ? 1.413 10.314 11.199 1.00 85.75 84 SER A C 1
ATOM 666 O O . SER A 1 84 ? 1.391 10.709 10.030 1.00 85.75 84 SER A O 1
ATOM 668 N N . ARG A 1 85 ? 0.319 9.808 11.785 1.00 81.06 85 ARG A N 1
ATOM 669 C CA . ARG A 1 85 ? -0.989 9.725 11.104 1.00 81.06 85 ARG A CA 1
ATOM 670 C C . ARG A 1 85 ? -1.398 11.073 10.494 1.0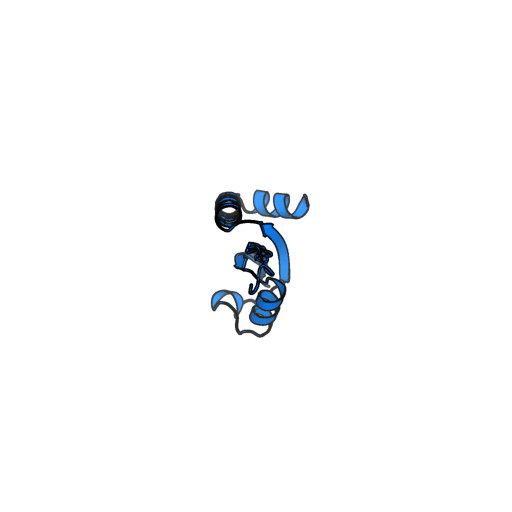0 81.06 85 ARG A C 1
ATOM 672 O O . ARG A 1 85 ? -1.810 11.118 9.342 1.00 81.06 85 ARG A O 1
ATOM 679 N N . GLN A 1 86 ? -1.206 12.166 11.229 1.00 84.94 86 GLN A N 1
ATOM 680 C CA . GLN A 1 86 ? -1.512 13.522 10.766 1.00 84.94 86 GLN A CA 1
ATOM 681 C C . GLN A 1 86 ? -0.613 13.970 9.612 1.00 84.94 86 GLN A C 1
ATOM 683 O O . GLN A 1 86 ? -1.105 14.516 8.631 1.00 84.94 86 GLN A O 1
ATOM 688 N N . ALA A 1 87 ? 0.689 13.681 9.674 1.00 85.12 87 ALA A N 1
ATOM 689 C CA . ALA A 1 87 ? 1.605 14.000 8.584 1.00 85.12 87 ALA A CA 1
ATOM 690 C C . ALA A 1 87 ? 1.302 13.195 7.307 1.00 85.12 87 ALA A C 1
ATOM 692 O O . ALA A 1 87 ? 1.455 13.727 6.210 1.00 85.12 87 ALA A O 1
ATOM 693 N N . LYS A 1 88 ? 0.831 11.946 7.433 1.00 84.50 88 LYS A N 1
ATOM 694 C CA . LYS A 1 88 ? 0.345 11.135 6.302 1.00 84.50 88 LYS A CA 1
ATOM 695 C C . LYS A 1 88 ? -0.892 11.765 5.668 1.00 84.50 88 LYS A C 1
ATOM 697 O O . LYS A 1 88 ? -0.901 11.994 4.466 1.00 84.50 88 LYS A O 1
ATOM 702 N N . LEU A 1 89 ? -1.896 12.104 6.476 1.00 84.56 89 LEU A N 1
ATOM 703 C CA . LEU A 1 89 ? -3.116 12.758 5.996 1.00 84.56 89 LEU A CA 1
ATOM 704 C C . LEU A 1 89 ? -2.818 14.109 5.337 1.00 84.56 89 LEU A C 1
ATOM 706 O O . LEU A 1 89 ? -3.357 14.396 4.276 1.00 84.56 89 LEU A O 1
ATOM 710 N N . ASN A 1 90 ? -1.915 14.906 5.913 1.00 86.69 90 ASN A N 1
ATOM 711 C CA . ASN A 1 90 ? -1.487 16.173 5.323 1.00 86.69 90 ASN A CA 1
ATOM 712 C C . ASN A 1 90 ? -0.740 15.978 4.003 1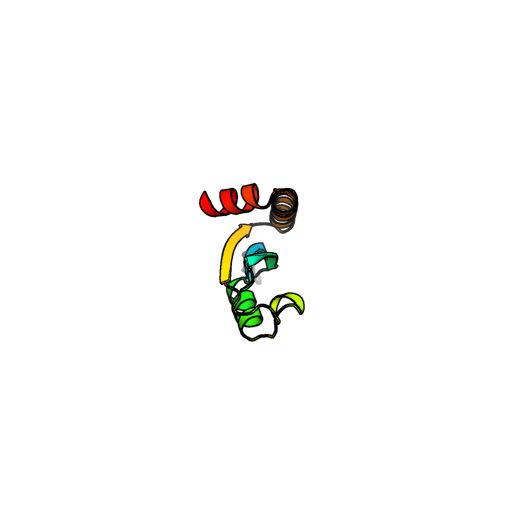.00 86.69 90 ASN A C 1
ATOM 714 O O . ASN A 1 90 ? -0.936 16.768 3.088 1.00 86.69 90 ASN A O 1
ATOM 718 N N . TYR A 1 91 ? 0.107 14.949 3.897 1.00 84.62 91 TYR A N 1
ATOM 719 C CA . TYR A 1 91 ? 0.797 14.616 2.650 1.00 84.62 91 TYR A CA 1
ATOM 720 C C . TYR A 1 91 ? -0.201 14.274 1.541 1.00 84.62 91 TYR A C 1
ATOM 722 O O . TYR A 1 91 ? -0.075 14.779 0.434 1.00 84.62 91 TYR A O 1
ATOM 730 N N . ILE A 1 92 ? -1.226 13.489 1.879 1.00 84.75 92 ILE A N 1
ATOM 731 C CA . ILE A 1 92 ? -2.299 13.102 0.960 1.00 84.75 92 ILE A CA 1
ATOM 732 C C . ILE A 1 92 ? -3.162 14.310 0.575 1.00 84.75 92 ILE A C 1
ATOM 734 O O . ILE A 1 92 ? -3.503 14.459 -0.585 1.00 84.75 92 ILE A O 1
ATOM 738 N N . LYS A 1 93 ? -3.486 15.199 1.525 1.00 81.75 93 LYS A N 1
ATOM 739 C CA . LYS A 1 93 ? -4.274 16.419 1.268 1.00 81.75 93 LYS A CA 1
ATOM 740 C C . LYS A 1 93 ? -3.551 17.464 0.415 1.00 81.75 93 LYS A C 1
ATOM 742 O O . LYS A 1 93 ? -4.209 18.350 -0.118 1.00 81.75 93 LYS A O 1
ATOM 747 N N . LYS A 1 94 ? -2.215 17.450 0.388 1.00 72.88 94 LYS A N 1
ATOM 748 C CA . LYS A 1 94 ? -1.397 18.482 -0.274 1.00 72.88 94 LYS A CA 1
ATOM 749 C C . LYS A 1 94 ? -1.191 18.250 -1.774 1.00 72.88 94 LYS A C 1
ATOM 751 O O . LYS A 1 94 ? -0.570 19.104 -2.402 1.00 72.88 94 LYS A O 1
ATOM 756 N N . ARG A 1 95 ? -1.636 17.121 -2.320 1.00 56.97 95 ARG A N 1
ATOM 757 C CA . ARG A 1 95 ? -1.490 16.732 -3.727 1.00 56.97 95 ARG A CA 1
ATOM 758 C C . ARG A 1 95 ? -2.847 16.402 -4.319 1.00 56.97 95 ARG A C 1
ATOM 760 O O . ARG A 1 95 ? -2.987 16.645 -5.532 1.00 56.97 95 ARG A O 1
#

Sequence (95 aa):
MAAIQKRFMRSTMETKAYMYVLECADGSLYTGYTTDVEKRLKTHNAGKGAKYTRARLPVKLLYQEAYPDKPSAMSAEALFKKKSRQAKLNYIKKR

pLDDT: mean 75.91, std 13.94, range [37.75, 88.69]

Mean predicted aligned error: 10.0 Å

Solvent-accessible surface area (backbone atoms only — not comparable to full-atom values): 5678 Å² total; per-residue (Å²): 140,83,80,95,75,82,89,72,83,68,73,78,74,70,57,40,24,25,39,37,31,31,34,30,63,83,74,47,79,46,76,52,72,39,75,47,63,68,64,49,50,53,34,31,64,69,54,70,38,57,78,77,51,46,81,28,61,65,60,41,84,71,43,76,47,82,24,77,37,61,69,58,33,51,51,49,48,53,56,52,66,73,39,50,74,65,55,46,53,50,57,57,73,75,109

Secondary structure (DSSP, 8-state):
----------------EEEEEEEPTTS-EEEEEES-HHHHHHHHHTT-S-HHHHTSPSPEEEEEEEESSHHHHHHHHHHHHHS-HHHHHHHHHT-

Radius of gyration: 17.77 Å; Cα contacts (8 Å, |Δi|>4): 122; chains: 1; bounding box: 40×30×58 Å

InterPro domains:
  IPR000305 GIY-YIG endonuclease [PF01541] (17-90)
  IPR000305 GIY-YIG endonuclease [PS50164] (15-91)
  IPR035901 GIY-YIG endonuclease superfamily [G3DSA:3.40.1440.10] (12-95)
  IPR035901 GIY-YIG endonuclease superfamily [SSF827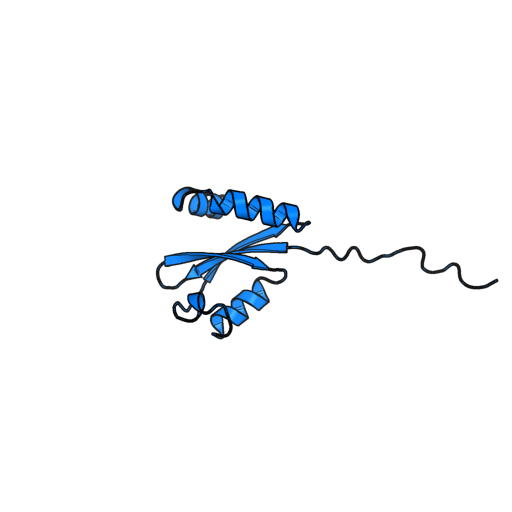71] (16-87)
  IPR050190 UPF0213 domain-containing protein [PTHR34477] (13-94)

Nearest PDB structures (foldseek):
  1zg2-assembly1_A  TM=6.827E-01  e=1.422E-06  Halalkalibacterium halodurans
  8ckb-assembly1_I004  TM=6.135E-01  e=8.817E-01  Bacteroides phage crAss001
  2hn2-assembly1_A  TM=5.098E-01  e=1.466E+00  Thermotoga maritima
  7yaq-assembly1_A-2  TM=4.031E-01  e=4.898E+00  Cucumis sativus
  2iub-assembly2_J  TM=3.560E-01  e=2.766E+00  Thermotoga maritima